Protein AF-A0A5D0ULT0-F1 (afdb_monomer_lite)

Structure (mmCIF, N/CA/C/O backbone):
data_AF-A0A5D0ULT0-F1
#
_entry.id   AF-A0A5D0ULT0-F1
#
loop_
_atom_site.group_PDB
_atom_site.id
_atom_site.type_symbol
_atom_site.label_atom_id
_atom_site.label_alt_id
_atom_site.label_comp_id
_atom_site.label_asym_id
_atom_site.label_entity_id
_atom_site.label_seq_id
_atom_site.pdbx_PDB_ins_code
_atom_site.Cartn_x
_atom_site.Cartn_y
_atom_site.Cartn_z
_atom_site.occupancy
_atom_site.B_iso_or_equiv
_atom_site.auth_seq_id
_atom_site.auth_comp_id
_atom_site.auth_asym_id
_atom_site.auth_atom_id
_atom_site.pdbx_PDB_model_num
ATOM 1 N N . MET A 1 1 ? 1.535 -4.497 -6.464 1.00 82.88 1 MET A N 1
ATOM 2 C CA . MET A 1 1 ? 1.652 -5.751 -7.240 1.00 82.88 1 MET A CA 1
ATOM 3 C C . MET A 1 1 ? 0.287 -6.214 -7.747 1.00 82.88 1 MET A C 1
ATOM 5 O O . MET A 1 1 ? 0.039 -6.011 -8.921 1.00 82.88 1 MET A O 1
ATOM 9 N N . ALA A 1 2 ? -0.631 -6.713 -6.908 1.00 83.69 2 ALA A N 1
ATOM 10 C CA . ALA A 1 2 ? -1.924 -7.256 -7.368 1.00 83.69 2 ALA A CA 1
ATOM 11 C C . ALA A 1 2 ? -2.798 -6.266 -8.176 1.00 83.69 2 ALA A C 1
ATOM 13 O O . ALA A 1 2 ? -3.135 -6.544 -9.318 1.00 83.69 2 ALA A O 1
ATOM 14 N N . LEU A 1 3 ? -3.093 -5.076 -7.634 1.00 80.69 3 LEU A N 1
ATOM 15 C CA . LEU A 1 3 ? -4.026 -4.117 -8.262 1.00 80.69 3 LEU A CA 1
ATOM 16 C C . LEU A 1 3 ? -3.560 -3.527 -9.604 1.00 80.69 3 LEU A C 1
ATOM 18 O O . LEU A 1 3 ? -4.378 -3.064 -10.390 1.00 80.69 3 LEU A O 1
ATOM 22 N N . ALA A 1 4 ? -2.250 -3.473 -9.843 1.00 84.38 4 ALA A N 1
ATOM 23 C CA . ALA A 1 4 ? -1.678 -2.716 -10.959 1.00 84.38 4 ALA A CA 1
ATOM 24 C C . ALA A 1 4 ? -0.851 -3.562 -11.931 1.00 84.38 4 ALA A C 1
ATOM 26 O O . ALA A 1 4 ? -0.645 -3.129 -13.064 1.00 84.38 4 ALA A O 1
ATOM 27 N N . TYR A 1 5 ? -0.389 -4.732 -11.484 1.00 84.81 5 TYR A N 1
ATOM 28 C CA . TYR A 1 5 ? 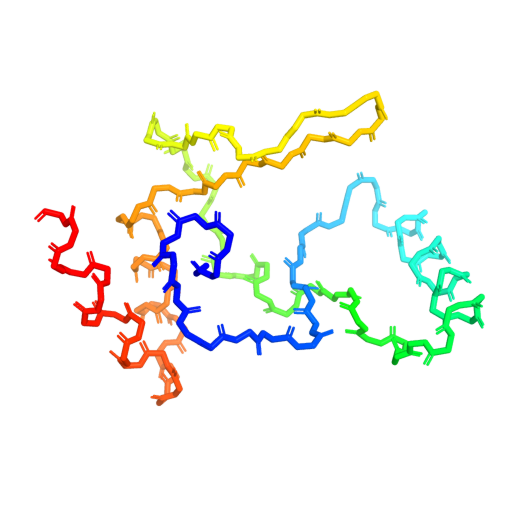0.580 -5.583 -12.181 1.00 84.81 5 TYR A CA 1
ATOM 29 C C . TYR A 1 5 ? 0.172 -7.063 -12.162 1.00 84.81 5 TYR A C 1
ATOM 31 O O . TYR A 1 5 ? 1.032 -7.922 -12.318 1.00 84.81 5 TYR A O 1
ATOM 39 N N . ASP A 1 6 ? -1.115 -7.345 -11.907 1.00 77.00 6 ASP A N 1
ATOM 40 C CA . ASP A 1 6 ? -1.747 -8.676 -11.944 1.00 77.00 6 ASP A CA 1
ATOM 41 C C . ASP A 1 6 ? -0.931 -9.785 -11.253 1.00 77.00 6 ASP A C 1
ATOM 43 O O . ASP A 1 6 ? -0.797 -10.924 -11.704 1.00 77.00 6 ASP A O 1
ATOM 47 N N . ALA A 1 7 ? -0.304 -9.428 -10.133 1.00 77.69 7 ALA A N 1
ATOM 48 C CA . ALA A 1 7 ? 0.481 -10.389 -9.389 1.00 77.69 7 ALA A CA 1
ATOM 49 C C . ALA A 1 7 ? -0.450 -11.397 -8.709 1.00 77.69 7 ALA A C 1
ATOM 51 O O . ALA A 1 7 ? -1.304 -11.018 -7.908 1.00 77.69 7 ALA A O 1
ATOM 52 N N . LYS A 1 8 ? -0.203 -12.691 -8.945 1.00 76.69 8 LYS A N 1
ATOM 53 C CA . LYS A 1 8 ? -0.944 -13.807 -8.325 1.00 76.69 8 LYS A CA 1
ATOM 54 C C . LYS A 1 8 ? -0.926 -13.774 -6.792 1.00 76.69 8 LYS A C 1
ATOM 56 O O . LYS A 1 8 ? -1.793 -14.355 -6.146 1.00 76.69 8 LYS A O 1
ATOM 61 N N . ARG A 1 9 ? 0.088 -13.134 -6.202 1.00 80.12 9 ARG A N 1
ATOM 62 C CA . ARG A 1 9 ? 0.240 -12.998 -4.753 1.00 80.12 9 ARG A CA 1
ATOM 63 C C . ARG A 1 9 ? -0.523 -11.775 -4.245 1.00 80.12 9 ARG A C 1
ATOM 65 O O . ARG A 1 9 ? -0.148 -10.640 -4.539 1.00 80.12 9 ARG A O 1
ATOM 72 N N . VAL A 1 10 ? -1.519 -12.027 -3.402 1.00 79.94 10 VAL A N 1
ATOM 73 C CA . VAL A 1 10 ? -2.266 -11.010 -2.649 1.00 79.94 10 VAL A CA 1
ATOM 74 C C . VAL A 1 10 ? -1.794 -11.024 -1.191 1.00 79.94 10 VAL A C 1
ATOM 76 O O . VAL A 1 10 ? -1.614 -12.094 -0.608 1.00 79.94 10 VAL A O 1
ATOM 79 N N . THR A 1 11 ? -1.542 -9.848 -0.616 1.00 81.38 11 THR A N 1
ATOM 80 C CA . THR A 1 11 ? -1.234 -9.681 0.814 1.00 81.38 11 THR A CA 1
ATOM 81 C C . THR A 1 11 ? -2.520 -9.437 1.598 1.00 81.38 11 THR A C 1
ATOM 83 O O . THR A 1 11 ? -3.506 -8.957 1.044 1.00 81.38 11 THR A O 1
ATOM 86 N N . ARG A 1 12 ? -2.535 -9.815 2.881 1.00 84.38 12 ARG A N 1
ATOM 87 C CA . ARG A 1 12 ? -3.689 -9.572 3.770 1.00 84.38 12 ARG A CA 1
ATOM 88 C C . ARG A 1 12 ? -3.669 -8.172 4.381 1.00 84.38 12 ARG A C 1
ATOM 90 O O . ARG A 1 12 ? -4.676 -7.735 4.921 1.00 84.38 12 ARG A O 1
ATOM 97 N N . ASP A 1 13 ? -2.520 -7.521 4.306 1.00 89.44 13 ASP A N 1
ATOM 98 C CA . ASP A 1 13 ? -2.225 -6.203 4.825 1.00 89.44 13 ASP A CA 1
ATOM 99 C C . ASP A 1 13 ? -1.836 -5.233 3.702 1.00 89.44 13 ASP A C 1
ATOM 101 O O . ASP A 1 13 ? -1.409 -5.629 2.606 1.00 89.44 13 ASP A O 1
ATOM 105 N N . VAL A 1 14 ? -2.014 -3.952 4.001 1.00 89.94 14 VAL A N 1
ATOM 106 C CA . VAL A 1 14 ? -1.663 -2.802 3.180 1.00 89.94 14 VAL A CA 1
ATO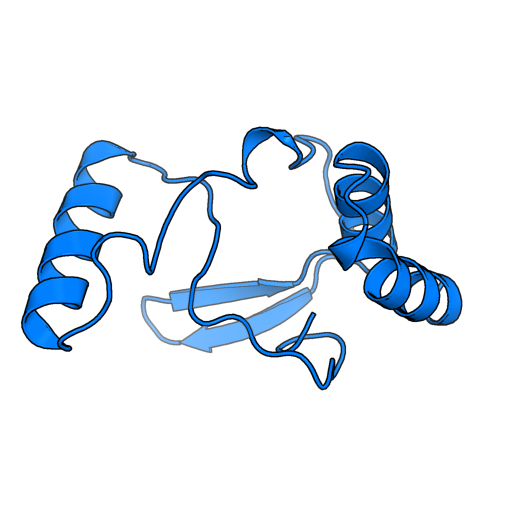M 107 C C . VAL A 1 14 ? -0.669 -1.953 3.965 1.00 89.94 14 VAL A C 1
ATOM 109 O O . VAL A 1 14 ? -0.950 -1.511 5.076 1.00 89.94 14 VAL A O 1
ATOM 112 N N . ASP A 1 15 ? 0.485 -1.690 3.364 1.00 89.31 15 ASP A N 1
ATOM 113 C CA . ASP A 1 15 ? 1.413 -0.677 3.849 1.00 89.31 15 ASP A CA 1
ATOM 114 C C . ASP A 1 15 ? 1.079 0.689 3.229 1.00 89.31 15 ASP A C 1
ATOM 116 O O . ASP A 1 15 ? 0.894 0.791 2.012 1.00 89.31 15 ASP A O 1
ATOM 120 N N . ALA A 1 16 ? 1.065 1.752 4.028 1.00 87.94 16 ALA A N 1
ATOM 121 C CA . ALA A 1 16 ? 0.914 3.123 3.554 1.00 87.94 16 ALA A CA 1
ATOM 122 C C . ALA A 1 16 ? 1.725 4.109 4.408 1.00 87.94 16 ALA A C 1
ATOM 124 O O . ALA A 1 16 ? 2.326 3.738 5.406 1.00 87.94 16 ALA A O 1
ATOM 125 N N . MET A 1 17 ? 1.772 5.370 3.985 1.00 88.06 17 MET A N 1
ATOM 126 C CA . MET A 1 17 ? 2.221 6.483 4.821 1.00 88.06 17 MET A CA 1
ATOM 127 C C . MET A 1 17 ? 0.981 7.246 5.285 1.00 88.06 17 MET A C 1
ATOM 129 O O . MET A 1 17 ? 0.130 7.592 4.462 1.00 88.06 17 MET A O 1
ATOM 133 N N . PHE A 1 18 ? 0.868 7.506 6.581 1.00 90.56 18 PHE A N 1
ATOM 134 C CA . PHE A 1 18 ? -0.319 8.103 7.177 1.00 90.56 18 PHE A CA 1
ATOM 135 C C . PHE A 1 18 ? -0.162 9.609 7.357 1.00 90.56 18 PHE A C 1
ATOM 137 O O . PHE A 1 18 ? 0.716 10.092 8.073 1.00 90.56 18 PHE A O 1
ATOM 144 N N . VAL A 1 19 ? -1.063 10.372 6.739 1.00 88.81 19 VAL A N 1
ATOM 145 C CA . VAL A 1 19 ? -1.086 11.832 6.851 1.00 88.81 19 VAL A CA 1
ATOM 146 C C . VAL A 1 19 ? -2.541 12.304 6.973 1.00 88.81 19 VAL A C 1
ATOM 148 O O . VAL A 1 19 ? -3.275 12.205 5.991 1.00 88.81 19 VAL A O 1
ATOM 151 N N . PRO A 1 20 ? -2.974 12.840 8.132 1.00 92.69 20 PRO A N 1
ATOM 152 C CA . PRO A 1 20 ? -2.261 12.906 9.413 1.00 92.69 20 PRO A CA 1
ATOM 153 C C . PRO A 1 20 ? -2.191 11.537 10.115 1.00 92.69 20 PRO A C 1
ATOM 155 O O . PRO A 1 20 ? -3.174 10.804 10.149 1.00 92.69 20 PRO A O 1
ATOM 158 N N . HIS A 1 21 ? -1.044 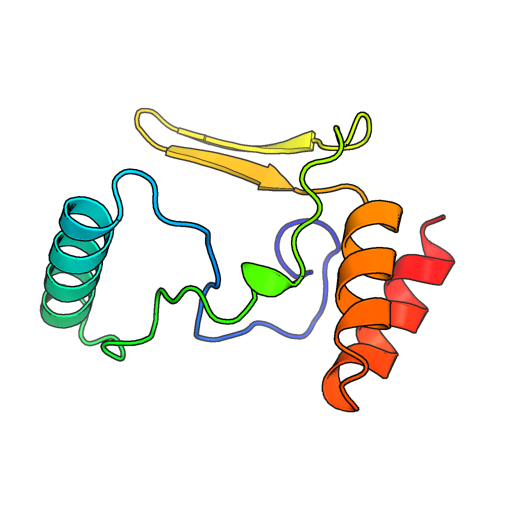11.220 10.726 1.00 90.88 21 HIS A N 1
ATOM 159 C CA . HIS A 1 21 ? -0.770 9.887 11.278 1.00 90.88 21 HIS A CA 1
ATOM 160 C C . HIS A 1 21 ? -1.810 9.397 12.303 1.00 90.88 21 HIS A C 1
ATOM 162 O O . HIS A 1 21 ? -2.382 8.327 12.124 1.00 90.88 21 HIS A O 1
ATOM 168 N N . GLY A 1 22 ? -2.081 10.184 13.353 1.00 92.44 22 GLY A N 1
ATOM 169 C CA . GLY A 1 22 ? -2.934 9.745 14.468 1.00 92.44 22 GLY A CA 1
ATOM 170 C C . GLY A 1 22 ? -4.369 9.423 14.049 1.00 92.44 22 GLY A C 1
ATOM 171 O O . GLY A 1 22 ? -4.862 8.343 14.343 1.00 92.44 22 GLY A O 1
ATOM 172 N N . VAL A 1 23 ? -4.998 10.320 13.282 1.00 94.88 23 VAL A N 1
ATOM 173 C CA . VAL A 1 23 ? -6.382 10.130 12.814 1.00 94.88 23 VAL A CA 1
ATOM 174 C C . VAL A 1 23 ? -6.486 8.887 11.935 1.00 94.88 23 VAL A C 1
ATOM 176 O O . VAL A 1 23 ? -7.363 8.063 12.147 1.00 94.88 23 VAL A O 1
ATOM 179 N N . VAL A 1 24 ? -5.568 8.707 10.979 1.00 94.12 24 VAL A N 1
ATOM 180 C CA . VAL A 1 24 ? -5.599 7.533 10.093 1.00 94.12 24 VAL A CA 1
ATOM 181 C C . VAL A 1 24 ? -5.420 6.237 10.883 1.00 94.12 24 VAL A C 1
ATOM 183 O O . VAL A 1 24 ? -6.101 5.257 10.596 1.00 94.12 24 VAL A O 1
ATOM 186 N N . LEU A 1 25 ? -4.535 6.223 11.883 1.00 93.50 25 LEU A N 1
ATOM 187 C CA . LEU A 1 25 ? -4.310 5.044 12.715 1.00 93.50 25 LEU A CA 1
ATOM 188 C C . LEU A 1 25 ? -5.545 4.686 13.557 1.00 93.50 25 LEU A C 1
ATOM 190 O O . LEU A 1 25 ? -5.879 3.506 13.671 1.00 93.50 25 LEU A O 1
ATOM 194 N N . ASP A 1 26 ? -6.216 5.681 14.136 1.00 95.62 26 ASP A N 1
ATOM 195 C CA . ASP A 1 26 ? -7.415 5.462 14.949 1.00 95.62 26 ASP A CA 1
ATOM 196 C C . ASP A 1 26 ? -8.579 4.938 14.095 1.00 95.62 26 ASP A C 1
ATOM 198 O O . ASP A 1 26 ? -9.199 3.933 14.448 1.00 95.62 26 ASP A O 1
ATOM 202 N N . GLU A 1 27 ? -8.803 5.523 12.915 1.00 95.56 27 GLU A N 1
ATOM 203 C CA . GLU A 1 27 ? -9.823 5.046 11.972 1.00 95.56 27 GLU A CA 1
ATOM 204 C C . GLU A 1 27 ? -9.499 3.644 11.433 1.00 95.56 27 GLU A C 1
ATOM 206 O O . GLU A 1 27 ? -10.381 2.795 11.306 1.00 95.56 27 GLU A O 1
ATOM 211 N N . ALA A 1 28 ? -8.223 3.342 11.168 1.00 95.19 28 ALA A N 1
ATOM 212 C CA . ALA A 1 28 ? -7.810 2.010 10.730 1.00 95.19 28 ALA A CA 1
ATOM 213 C C . ALA A 1 28 ? -8.121 0.929 11.776 1.00 95.19 28 ALA A C 1
ATOM 215 O O . ALA A 1 28 ? -8.490 -0.190 11.410 1.00 95.19 28 ALA A O 1
ATOM 216 N N . ARG A 1 29 ? -8.000 1.253 13.070 1.00 95.38 29 ARG A N 1
ATOM 217 C CA . ARG A 1 29 ? -8.381 0.351 14.167 1.00 95.38 29 ARG A CA 1
ATOM 218 C C . ARG A 1 29 ? -9.890 0.171 14.254 1.00 95.38 29 ARG A C 1
ATOM 220 O O . ARG A 1 29 ? -10.333 -0.965 14.360 1.00 95.38 29 ARG A O 1
ATOM 227 N N . ALA A 1 30 ? -10.664 1.249 14.129 1.00 97.25 30 ALA A N 1
ATOM 228 C CA . ALA A 1 30 ? -12.124 1.164 14.112 1.00 97.25 30 ALA A CA 1
ATOM 229 C C . ALA A 1 30 ? -12.627 0.253 12.976 1.00 97.25 30 ALA A C 1
ATOM 231 O O . ALA A 1 30 ? -13.442 -0.639 13.206 1.00 97.25 30 ALA A O 1
ATOM 232 N N . VAL A 1 31 ? -12.057 0.399 11.774 1.00 96.19 31 VAL A N 1
ATOM 233 C CA . VAL A 1 31 ? -12.336 -0.489 10.632 1.00 96.19 31 VAL A CA 1
ATOM 234 C C . VAL A 1 31 ? -11.908 -1.931 10.919 1.00 96.19 31 VAL A C 1
ATOM 236 O O . VAL A 1 31 ? -12.597 -2.870 10.516 1.00 96.19 31 VAL A O 1
ATOM 239 N N . ALA A 1 32 ? -10.778 -2.130 11.606 1.00 96.75 32 ALA A N 1
ATOM 240 C CA . ALA A 1 32 ? -10.322 -3.467 11.969 1.00 96.75 32 ALA A CA 1
ATOM 241 C C . ALA A 1 32 ? -11.323 -4.172 12.891 1.00 96.75 32 ALA A C 1
ATOM 243 O O . ALA A 1 32 ? -11.655 -5.332 12.647 1.00 96.75 32 ALA A O 1
ATOM 244 N N . ASP A 1 33 ? -11.825 -3.459 13.897 1.00 97.69 33 ASP A N 1
ATOM 245 C CA . ASP A 1 33 ? -12.801 -3.973 14.854 1.00 97.69 33 ASP A CA 1
ATOM 246 C C . ASP A 1 33 ? -14.149 -4.269 14.179 1.00 97.69 33 ASP A C 1
ATOM 248 O O . ASP A 1 33 ? -14.717 -5.341 14.388 1.00 97.69 33 ASP A O 1
ATOM 252 N N . GLU A 1 34 ? -14.637 -3.365 13.323 1.00 98.00 34 GLU A N 1
ATOM 253 C CA . GLU A 1 34 ? -15.908 -3.530 12.603 1.00 98.00 34 GLU A CA 1
ATOM 254 C C . GLU A 1 34 ? -15.891 -4.741 11.658 1.00 98.00 34 GLU A C 1
ATOM 256 O O . GLU A 1 34 ? -16.867 -5.488 11.568 1.00 98.00 34 GLU A O 1
ATOM 261 N N . LEU A 1 35 ? -14.773 -4.953 10.960 1.00 96.75 35 LEU A N 1
ATOM 262 C CA . LEU A 1 35 ? -14.652 -5.973 9.916 1.00 96.75 35 LEU A CA 1
ATOM 263 C C . LEU A 1 35 ? -13.964 -7.264 10.388 1.00 96.75 35 LEU A C 1
ATOM 265 O O . LEU A 1 35 ? -13.782 -8.187 9.590 1.00 96.75 35 LEU A O 1
ATOM 269 N N . GLY A 1 36 ? -13.563 -7.346 11.661 1.00 95.94 36 GLY A N 1
ATOM 270 C CA . GLY A 1 36 ? -12.834 -8.492 12.211 1.00 95.94 36 GLY A CA 1
ATOM 271 C C . GLY A 1 36 ? -11.461 -8.710 11.564 1.00 95.94 36 GLY A C 1
ATOM 272 O O . GLY A 1 36 ? -11.018 -9.852 11.404 1.00 95.94 36 GLY A O 1
ATOM 273 N N . LEU A 1 37 ? -10.796 -7.632 11.143 1.00 95.50 37 LEU A N 1
ATOM 274 C CA . LEU A 1 37 ? -9.463 -7.683 10.545 1.00 95.50 37 LEU A CA 1
ATOM 275 C C . LEU A 1 37 ? -8.377 -7.702 11.625 1.00 95.50 37 LEU A C 1
ATOM 277 O O . LEU A 1 37 ? -8.595 -7.404 12.796 1.00 95.50 37 LEU A O 1
ATOM 281 N N . SER A 1 38 ? -7.151 -8.031 11.218 1.00 94.31 38 SER A N 1
ATOM 282 C CA . SER A 1 38 ? -5.993 -7.820 12.089 1.00 94.31 38 SER A CA 1
ATOM 283 C C . SER A 1 38 ? -5.841 -6.327 12.409 1.00 94.31 38 SER A C 1
ATOM 285 O O . SER A 1 38 ? -5.936 -5.536 11.477 1.00 94.31 38 SER A O 1
ATOM 287 N N . PRO A 1 39 ? -5.467 -5.921 13.638 1.00 91.25 39 PRO A N 1
ATOM 288 C CA . PRO A 1 39 ? -5.155 -4.519 13.952 1.00 91.25 39 PRO A CA 1
ATOM 289 C C . PRO A 1 39 ? -4.037 -3.907 13.092 1.00 91.25 39 PRO A C 1
ATOM 291 O O . PRO A 1 39 ? -3.858 -2.695 13.077 1.00 91.25 39 PRO A O 1
ATOM 294 N N . TRP A 1 40 ? -3.274 -4.749 12.388 1.00 91.62 40 TRP A N 1
ATOM 295 C CA . TRP A 1 40 ? -2.156 -4.373 11.522 1.00 91.62 40 TRP A CA 1
ATOM 296 C C . TRP A 1 40 ? -2.485 -4.498 10.028 1.00 91.62 40 TRP A C 1
ATOM 298 O O . TRP A 1 40 ? -1.572 -4.476 9.201 1.00 91.62 40 TRP A O 1
ATOM 308 N N . TRP A 1 41 ? -3.769 -4.662 9.672 1.00 94.81 41 TRP A N 1
ATOM 309 C CA . TRP A 1 41 ? -4.217 -4.759 8.276 1.00 94.81 41 TRP A CA 1
ATOM 310 C C . TRP A 1 41 ? -3.828 -3.523 7.459 1.00 94.81 41 TRP A C 1
ATOM 312 O O . TRP A 1 41 ? -3.591 -3.643 6.262 1.00 94.81 41 TRP A O 1
ATOM 322 N N . LEU A 1 42 ? -3.728 -2.363 8.110 1.00 94.44 42 LEU A N 1
ATOM 323 C CA . LEU A 1 42 ? -3.143 -1.147 7.570 1.00 94.44 42 LEU A CA 1
ATOM 324 C C 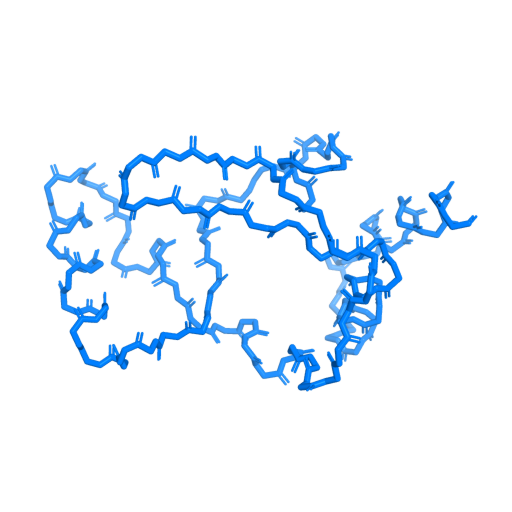. LEU A 1 42 ? -1.962 -0.749 8.462 1.00 94.44 42 LEU A C 1
ATOM 326 O O . LEU A 1 42 ? -2.129 -0.559 9.667 1.00 94.44 42 LEU A O 1
ATOM 330 N N . ASN A 1 43 ? -0.762 -0.654 7.897 1.00 92.25 43 ASN A N 1
ATOM 331 C CA . ASN A 1 43 ? 0.454 -0.344 8.651 1.00 92.25 43 ASN A CA 1
ATOM 332 C C . ASN A 1 43 ? 1.430 0.528 7.835 1.00 92.25 43 ASN A C 1
ATOM 334 O O . ASN A 1 43 ? 1.144 0.863 6.692 1.00 92.25 43 ASN A O 1
ATOM 338 N N . GLU A 1 44 ? 2.565 0.928 8.420 1.00 91.19 44 GLU A N 1
ATOM 339 C CA . GLU A 1 44 ? 3.544 1.820 7.768 1.00 91.19 44 GLU A CA 1
ATOM 340 C C . GLU A 1 44 ? 4.932 1.190 7.576 1.00 91.19 44 GLU A C 1
ATOM 342 O O . GLU A 1 44 ? 5.918 1.906 7.388 1.00 91.19 44 GLU A O 1
ATOM 347 N N . GLN A 1 45 ? 5.061 -0.140 7.625 1.00 88.50 45 GLN A N 1
ATOM 348 C CA . GLN A 1 45 ? 6.383 -0.783 7.621 1.00 88.50 45 GLN A CA 1
ATOM 349 C C . GLN A 1 45 ? 7.139 -0.559 6.309 1.00 88.50 45 GLN A C 1
ATOM 351 O O . GLN A 1 45 ? 8.365 -0.434 6.318 1.00 88.50 45 GLN A O 1
ATOM 356 N N . ALA A 1 46 ? 6.432 -0.470 5.179 1.00 86.06 46 ALA A N 1
ATOM 357 C CA . ALA A 1 46 ? 7.058 -0.163 3.897 1.00 86.06 46 ALA A CA 1
ATOM 358 C C . ALA A 1 46 ? 7.358 1.332 3.668 1.00 86.06 46 ALA A C 1
ATOM 360 O O . ALA A 1 46 ? 8.085 1.647 2.725 1.00 86.06 46 ALA A O 1
ATOM 361 N N . SER A 1 47 ? 6.845 2.248 4.504 1.00 85.06 47 SER A N 1
ATOM 362 C CA . SER A 1 47 ? 6.965 3.704 4.290 1.00 85.06 47 SER A CA 1
ATOM 363 C C . SER A 1 47 ? 8.420 4.180 4.198 1.00 85.06 47 SER A C 1
ATOM 365 O O . SER A 1 47 ? 8.740 5.044 3.386 1.00 85.06 47 SER A O 1
ATOM 367 N N . VAL A 1 48 ? 9.327 3.548 4.951 1.00 87.06 48 VAL A N 1
ATOM 368 C CA . VAL A 1 48 ? 10.762 3.882 4.993 1.00 87.06 48 VAL A CA 1
ATOM 369 C C . VAL A 1 48 ? 11.493 3.644 3.670 1.00 87.06 48 VAL A C 1
ATOM 371 O O . VAL A 1 48 ? 12.578 4.183 3.463 1.00 87.06 48 VAL A O 1
ATOM 374 N N . TYR A 1 49 ? 10.919 2.839 2.773 1.00 87.38 49 TYR A N 1
ATOM 375 C CA . TYR A 1 49 ? 11.497 2.536 1.463 1.00 87.38 49 TYR A CA 1
ATOM 376 C C . TYR A 1 49 ? 10.899 3.394 0.341 1.00 87.38 49 TYR A C 1
ATOM 378 O O . TYR A 1 49 ? 11.387 3.344 -0.790 1.00 87.38 49 TYR A O 1
ATOM 386 N N . VAL A 1 50 ? 9.845 4.165 0.630 1.00 84.19 50 VAL A N 1
ATOM 387 C CA . VAL A 1 50 ? 9.178 5.022 -0.352 1.00 84.19 50 VAL A CA 1
ATOM 388 C C . VAL A 1 50 ? 10.070 6.221 -0.656 1.00 84.19 50 VAL A C 1
ATOM 390 O O . VAL A 1 50 ? 10.523 6.934 0.241 1.00 84.19 50 VAL A O 1
ATOM 393 N N . SER A 1 51 ? 10.334 6.463 -1.940 1.00 84.50 51 SER A N 1
ATOM 394 C CA . SER A 1 51 ? 11.116 7.628 -2.344 1.00 84.50 51 SER A CA 1
ATOM 395 C C . SER A 1 51 ? 10.261 8.893 -2.298 1.00 84.50 51 SER A C 1
ATOM 397 O O . SER A 1 51 ? 9.151 8.910 -2.817 1.00 84.50 51 SER A O 1
ATOM 399 N N . GLY A 1 52 ? 10.814 9.986 -1.767 1.00 82.62 52 GLY A N 1
ATOM 400 C CA . GLY A 1 52 ? 10.210 11.321 -1.878 1.00 82.62 52 GLY A CA 1
ATOM 401 C C . GLY A 1 52 ? 10.357 11.966 -3.264 1.00 82.62 52 GLY A C 1
ATOM 402 O O . GLY A 1 52 ? 9.942 13.107 -3.451 1.00 82.62 52 GLY A O 1
ATOM 403 N N . LYS A 1 53 ? 10.991 11.281 -4.226 1.00 86.44 53 LYS A N 1
ATOM 404 C CA . LYS A 1 53 ? 11.105 11.757 -5.610 1.00 86.44 53 LYS A CA 1
ATOM 405 C C . LYS A 1 53 ? 9.773 11.601 -6.336 1.00 86.44 53 LYS A C 1
ATOM 407 O O . LYS A 1 53 ? 9.028 10.660 -6.076 1.00 86.44 53 LYS A O 1
ATOM 412 N N . ASP A 1 54 ? 9.512 12.506 -7.277 1.00 86.94 54 ASP A N 1
ATOM 413 C CA . ASP A 1 54 ? 8.324 12.400 -8.116 1.00 86.94 54 ASP A CA 1
ATOM 414 C C . ASP A 1 54 ? 8.370 11.124 -8.969 1.00 86.94 54 ASP A C 1
ATOM 416 O O . ASP A 1 54 ? 9.432 10.706 -9.439 1.00 86.94 54 ASP A O 1
ATOM 420 N N . ASP A 1 55 ? 7.205 10.512 -9.150 1.00 90.50 55 ASP A N 1
ATOM 421 C CA . ASP A 1 55 ? 7.013 9.325 -9.977 1.00 90.50 55 ASP A CA 1
ATOM 422 C C . ASP A 1 55 ? 6.122 9.701 -11.168 1.00 90.50 55 ASP A C 1
ATOM 424 O O . ASP A 1 55 ? 4.892 9.631 -11.060 1.00 90.50 55 ASP A O 1
ATOM 428 N N . 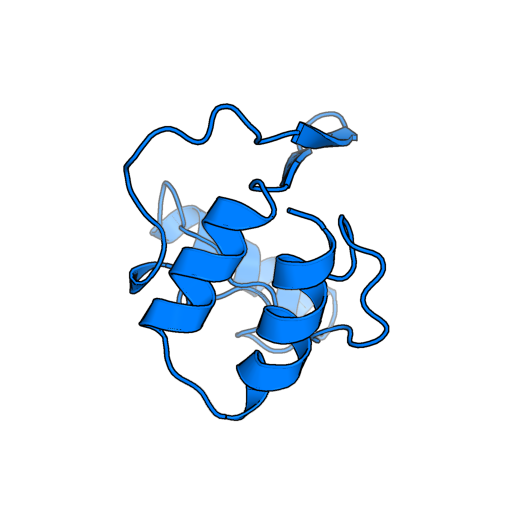PRO A 1 56 ? 6.706 10.135 -12.299 1.00 89.38 56 PRO A N 1
ATOM 429 C CA . PRO A 1 56 ? 5.933 10.570 -13.459 1.00 89.38 56 PRO A CA 1
ATOM 430 C C . PRO A 1 56 ? 5.153 9.419 -14.108 1.00 89.38 56 PRO A C 1
ATOM 432 O O . PRO A 1 56 ? 4.160 9.666 -14.787 1.00 89.38 56 PRO A O 1
ATOM 435 N N . GLY A 1 57 ? 5.569 8.167 -13.877 1.00 89.81 57 GLY A N 1
ATOM 436 C CA . GLY A 1 57 ? 4.888 6.972 -14.372 1.00 89.81 57 GLY A CA 1
ATOM 437 C C . GLY A 1 57 ? 3.737 6.497 -13.479 1.00 89.81 57 GLY A C 1
ATOM 438 O O . GLY A 1 57 ? 3.086 5.502 -13.808 1.00 89.81 57 GLY A O 1
ATOM 439 N N . ARG A 1 58 ? 3.453 7.180 -12.357 1.00 92.44 58 ARG A N 1
ATOM 440 C CA . ARG A 1 58 ? 2.323 6.814 -11.496 1.00 92.44 58 ARG A CA 1
ATOM 441 C C . ARG A 1 58 ? 1.004 6.955 -12.247 1.00 92.44 58 ARG A C 1
ATOM 443 O O . ARG A 1 58 ? 0.732 7.967 -12.894 1.00 92.44 58 ARG A O 1
ATOM 450 N N . ARG A 1 59 ? 0.119 5.975 -12.089 1.00 92.75 59 ARG A N 1
ATOM 451 C CA . ARG A 1 59 ? -1.196 5.967 -12.744 1.00 92.75 59 ARG A CA 1
ATOM 452 C C . ARG A 1 59 ? -2.313 5.684 -11.762 1.00 92.75 59 ARG A C 1
ATOM 454 O O . ARG A 1 59 ? -2.140 4.958 -10.790 1.00 92.75 59 ARG A O 1
ATOM 461 N N . ARG A 1 60 ? -3.491 6.235 -12.029 1.00 92.69 60 ARG A N 1
ATOM 462 C CA . ARG A 1 60 ? -4.686 5.959 -11.228 1.00 92.69 60 ARG A CA 1
ATOM 463 C C . ARG A 1 60 ? -5.194 4.552 -11.531 1.00 92.69 60 ARG A C 1
ATOM 465 O O . ARG A 1 60 ? -5.309 4.186 -12.698 1.00 92.69 60 ARG A O 1
ATOM 472 N N . VAL A 1 61 ? -5.479 3.782 -10.485 1.00 92.19 61 VAL A N 1
ATOM 473 C CA . VAL A 1 61 ? -6.012 2.409 -10.590 1.00 92.19 61 VAL A CA 1
ATOM 474 C C . VAL A 1 61 ? -7.387 2.258 -9.950 1.00 92.19 61 VAL A C 1
ATOM 476 O O . VAL A 1 61 ? -8.100 1.315 -10.267 1.00 92.19 61 VAL A O 1
ATOM 479 N N . PHE A 1 62 ? -7.779 3.202 -9.095 1.00 91.88 62 PHE A N 1
ATOM 480 C CA . PHE A 1 62 ? -9.114 3.271 -8.513 1.00 91.88 62 PHE A CA 1
ATOM 481 C C . PHE A 1 62 ? -9.487 4.730 -8.238 1.00 91.88 62 PHE A C 1
ATOM 483 O O . PHE A 1 62 ? -8.631 5.527 -7.839 1.00 91.88 62 PHE A O 1
ATOM 490 N N . ASP A 1 63 ? -10.751 5.078 -8.464 1.00 93.56 63 ASP A N 1
ATOM 491 C CA . ASP A 1 63 ? -11.284 6.425 -8.257 1.00 93.56 63 ASP A CA 1
ATOM 492 C C . ASP A 1 63 ? -12.736 6.318 -7.781 1.00 93.56 63 ASP A C 1
ATOM 494 O O . ASP A 1 63 ? -13.595 5.792 -8.488 1.00 93.56 63 ASP A O 1
ATOM 498 N N . HIS A 1 64 ? -12.992 6.793 -6.569 1.00 92.12 64 HIS A N 1
ATOM 499 C CA . HIS A 1 64 ? -14.299 6.819 -5.926 1.00 92.12 64 HIS A CA 1
ATOM 500 C C . HIS A 1 64 ? -14.414 8.103 -5.089 1.00 92.12 64 HIS A C 1
ATOM 502 O O . HIS A 1 64 ? -13.395 8.608 -4.604 1.00 92.12 64 HIS A O 1
ATOM 508 N N . PRO A 1 65 ? -15.622 8.655 -4.865 1.00 93.81 65 PRO A N 1
ATOM 509 C CA . PRO A 1 65 ? -15.808 9.721 -3.884 1.00 93.81 65 PRO A CA 1
ATOM 510 C C . PRO A 1 65 ? -15.167 9.362 -2.534 1.00 93.81 65 PRO A C 1
ATOM 512 O O . PRO A 1 65 ? -15.489 8.334 -1.941 1.00 93.81 65 PRO A O 1
ATOM 515 N N . GLY A 1 66 ? -14.221 10.184 -2.077 1.00 87.44 66 GLY A N 1
ATOM 516 C CA . GLY A 1 66 ? -13.497 9.970 -0.818 1.00 87.44 66 GLY A CA 1
ATOM 517 C C . GLY A 1 66 ? -12.325 8.981 -0.869 1.00 87.44 66 GLY A C 1
ATOM 518 O O . GLY A 1 66 ? -11.595 8.897 0.112 1.00 87.44 66 GLY A O 1
ATOM 519 N N . LEU A 1 67 ? -12.083 8.277 -1.985 1.00 89.12 67 LEU A N 1
ATOM 520 C CA . LEU A 1 67 ? -10.950 7.355 -2.111 1.00 89.12 67 LEU A CA 1
ATOM 521 C C . LEU A 1 67 ? -10.375 7.328 -3.529 1.00 89.12 67 LEU A C 1
ATOM 523 O O . LEU A 1 67 ? -11.027 6.926 -4.491 1.00 89.12 67 LEU A O 1
ATOM 527 N N . ARG A 1 68 ? -9.091 7.662 -3.640 1.00 92.00 68 ARG A N 1
ATOM 528 C CA . ARG A 1 68 ? -8.314 7.515 -4.871 1.00 92.00 68 ARG A CA 1
ATOM 529 C C . ARG A 1 68 ? -7.103 6.641 -4.609 1.00 92.00 68 ARG A C 1
ATOM 531 O O . ARG A 1 68 ? -6.353 6.901 -3.674 1.00 92.00 68 ARG A O 1
ATOM 538 N N . VAL A 1 69 ? -6.874 5.660 -5.479 1.00 90.62 69 VAL A N 1
ATOM 539 C CA . VAL A 1 69 ? -5.684 4.803 -5.419 1.00 90.6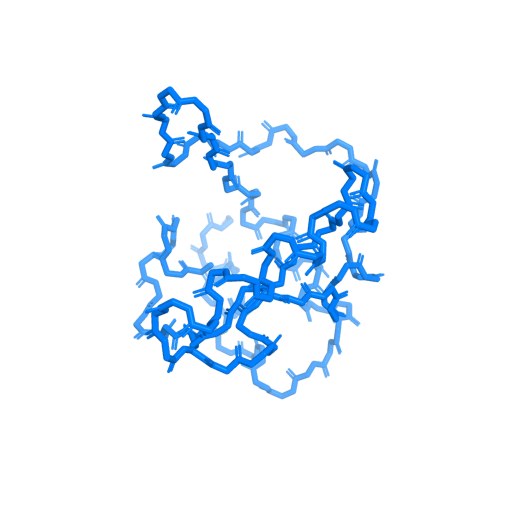2 69 VAL A CA 1
ATOM 540 C C . VAL A 1 69 ? -4.836 5.030 -6.659 1.00 90.62 69 VAL A C 1
ATOM 542 O O . VAL A 1 69 ? -5.301 4.914 -7.799 1.00 90.62 69 VAL A O 1
ATOM 545 N N . MET A 1 70 ? -3.568 5.343 -6.417 1.00 90.75 70 MET A N 1
ATOM 546 C CA . MET A 1 70 ? -2.541 5.496 -7.437 1.00 90.75 70 MET A CA 1
ATOM 547 C C . MET A 1 70 ? -1.582 4.312 -7.343 1.00 90.75 70 MET A C 1
ATOM 549 O O . MET A 1 70 ? -1.144 3.949 -6.255 1.00 90.75 70 MET A O 1
ATOM 553 N N . ALA A 1 71 ? -1.243 3.717 -8.479 1.00 90.75 71 ALA A N 1
ATOM 554 C CA . ALA A 1 71 ? -0.151 2.770 -8.581 1.00 90.75 71 ALA A CA 1
ATOM 555 C C . ALA A 1 71 ? 1.118 3.514 -8.987 1.00 90.75 71 ALA A C 1
ATOM 557 O O . ALA A 1 71 ? 1.123 4.190 -10.017 1.00 90.75 71 ALA A O 1
ATOM 558 N N . ALA A 1 72 ? 2.172 3.370 -8.184 1.00 91.69 72 ALA A N 1
ATOM 559 C CA . ALA A 1 72 ? 3.515 3.783 -8.567 1.00 91.69 72 ALA A CA 1
ATOM 560 C C . ALA A 1 72 ? 3.988 2.978 -9.782 1.00 91.69 72 ALA A C 1
ATOM 562 O O . ALA A 1 72 ? 3.558 1.831 -9.943 1.00 91.69 72 ALA A O 1
ATOM 563 N N . SER A 1 73 ? 4.850 3.563 -10.607 1.00 93.44 73 SER A N 1
ATOM 564 C CA . SER A 1 73 ? 5.427 2.942 -11.802 1.00 93.44 73 SER A CA 1
ATOM 565 C C . SER A 1 73 ? 6.184 1.640 -11.492 1.00 93.44 73 SER A C 1
ATOM 567 O O . SER A 1 73 ? 6.627 1.438 -10.350 1.00 93.44 73 SER A O 1
ATOM 569 N N . PRO A 1 74 ? 6.342 0.731 -12.477 1.00 93.38 74 PRO A N 1
ATOM 570 C CA . PRO A 1 74 ? 7.132 -0.485 -12.294 1.00 93.38 74 PRO A CA 1
ATOM 571 C C . PRO A 1 74 ? 8.536 -0.201 -11.752 1.00 93.38 74 PRO A C 1
ATOM 573 O O . PRO A 1 74 ? 8.985 -0.877 -10.827 1.00 93.38 74 PRO A O 1
ATOM 576 N N . GLU A 1 75 ? 9.196 0.837 -12.264 1.00 93.56 75 GLU A N 1
ATOM 577 C CA . GLU A 1 75 ? 10.558 1.234 -11.910 1.00 93.56 75 GLU A CA 1
ATOM 578 C C . GLU A 1 75 ? 10.635 1.718 -10.462 1.00 93.56 75 GLU A C 1
ATOM 580 O O . GLU A 1 75 ? 11.552 1.348 -9.723 1.00 93.56 75 GLU A O 1
ATOM 585 N N . HIS A 1 76 ? 9.649 2.505 -10.021 1.00 93.25 76 HIS A N 1
ATOM 586 C CA . HIS A 1 76 ? 9.596 2.992 -8.647 1.00 93.25 76 HIS A CA 1
ATOM 587 C C . HIS A 1 76 ? 9.399 1.840 -7.655 1.00 93.25 76 HIS A C 1
ATOM 589 O O . HIS A 1 76 ? 10.095 1.753 -6.640 1.00 93.25 76 HIS A O 1
ATOM 595 N N . ILE A 1 77 ? 8.491 0.905 -7.958 1.00 92.25 77 ILE A N 1
ATOM 596 C CA . ILE A 1 77 ? 8.274 -0.270 -7.104 1.00 92.25 77 ILE A CA 1
ATOM 597 C C . ILE A 1 77 ? 9.493 -1.194 -7.131 1.00 92.25 77 ILE A C 1
ATOM 599 O O . ILE A 1 77 ? 9.857 -1.737 -6.085 1.00 92.25 77 ILE A O 1
ATOM 603 N N . PHE A 1 78 ? 10.140 -1.361 -8.288 1.00 94.31 78 PHE A N 1
ATOM 604 C CA . PHE A 1 78 ? 11.370 -2.137 -8.407 1.00 94.31 78 PHE A CA 1
ATOM 605 C C . PHE A 1 78 ? 12.451 -1.561 -7.493 1.00 94.31 78 PHE A C 1
ATOM 607 O O . PHE A 1 78 ? 13.004 -2.290 -6.673 1.00 94.31 78 PHE A O 1
ATOM 614 N N . ALA A 1 79 ? 12.701 -0.250 -7.569 1.00 94.19 79 ALA A N 1
ATOM 615 C CA . ALA A 1 79 ? 13.689 0.426 -6.735 1.00 94.19 79 ALA A CA 1
ATOM 616 C C . ALA A 1 79 ? 13.387 0.257 -5.237 1.00 94.19 79 ALA A C 1
ATOM 618 O O . ALA A 1 79 ? 14.275 -0.103 -4.466 1.00 94.19 79 ALA A O 1
ATOM 619 N N . MET A 1 80 ? 12.125 0.437 -4.834 1.00 93.50 80 MET A N 1
ATOM 620 C CA . MET A 1 80 ? 11.686 0.262 -3.446 1.00 93.50 80 MET A CA 1
ATOM 621 C C . MET A 1 80 ? 11.920 -1.171 -2.941 1.00 93.50 80 MET A C 1
ATOM 623 O O . MET A 1 80 ? 12.426 -1.382 -1.838 1.00 93.50 80 MET A O 1
ATOM 627 N N . LYS A 1 81 ? 11.583 -2.179 -3.750 1.00 92.56 81 LYS A N 1
ATOM 628 C CA . LYS A 1 81 ? 11.779 -3.592 -3.395 1.00 92.56 81 LYS A CA 1
ATOM 629 C C . LYS A 1 81 ? 13.247 -3.998 -3.380 1.00 92.56 81 LYS A C 1
ATOM 631 O O . LYS A 1 81 ? 13.658 -4.742 -2.491 1.00 92.56 81 LYS A O 1
ATOM 636 N N . ALA A 1 82 ? 14.034 -3.498 -4.329 1.00 95.00 82 ALA A N 1
ATOM 637 C CA . ALA A 1 82 ? 15.469 -3.732 -4.385 1.00 95.00 82 ALA A CA 1
ATOM 638 C C . ALA A 1 82 ? 16.164 -3.135 -3.154 1.00 95.00 82 ALA A C 1
ATOM 640 O O . ALA A 1 82 ? 17.009 -3.797 -2.558 1.00 95.00 82 ALA A O 1
ATOM 641 N N . LEU A 1 83 ? 15.744 -1.938 -2.724 1.00 94.38 83 LEU A N 1
ATOM 642 C CA . LEU A 1 83 ? 16.232 -1.294 -1.504 1.00 94.38 83 LEU A CA 1
ATOM 643 C C . LEU A 1 83 ? 15.882 -2.092 -0.241 1.00 94.38 83 LEU A C 1
ATOM 645 O O . LEU A 1 83 ? 16.722 -2.231 0.644 1.00 94.38 83 LEU A O 1
ATOM 649 N N . ALA A 1 84 ? 14.665 -2.638 -0.154 1.00 92.62 84 ALA A N 1
ATOM 650 C CA . ALA A 1 84 ? 14.261 -3.467 0.982 1.00 92.62 84 ALA A CA 1
ATOM 651 C C . ALA A 1 84 ? 15.043 -4.794 1.063 1.00 92.62 84 ALA A C 1
ATOM 653 O O . ALA A 1 84 ? 15.191 -5.346 2.152 1.00 92.62 84 ALA A O 1
ATOM 654 N N . ALA A 1 85 ? 15.531 -5.308 -0.075 1.00 93.25 85 ALA A N 1
ATOM 655 C CA . ALA A 1 85 ? 16.416 -6.473 -0.183 1.00 93.25 85 ALA A CA 1
ATOM 656 C C . ALA A 1 85 ? 15.913 -7.750 0.533 1.00 93.25 85 ALA A C 1
ATOM 658 O O . ALA A 1 85 ? 16.693 -8.538 1.071 1.00 93.25 85 ALA A O 1
ATOM 659 N N . ARG A 1 86 ? 14.594 -7.989 0.542 1.00 90.75 86 ARG A N 1
ATOM 660 C CA . ARG A 1 86 ? 13.984 -9.150 1.215 1.00 90.75 86 ARG A CA 1
ATOM 661 C C . ARG A 1 86 ? 13.853 -10.328 0.254 1.00 90.75 86 ARG A C 1
ATOM 663 O O . ARG A 1 86 ? 13.403 -10.162 -0.876 1.00 90.75 86 ARG A O 1
ATOM 670 N N . ALA A 1 87 ? 14.105 -11.550 0.729 1.00 91.69 87 ALA A N 1
ATOM 671 C CA . ALA A 1 87 ? 13.973 -12.767 -0.088 1.00 91.69 87 ALA A CA 1
ATOM 672 C C . ALA A 1 87 ? 12.586 -12.907 -0.758 1.00 91.69 87 ALA A C 1
ATOM 674 O O . ALA A 1 87 ? 12.482 -13.333 -1.906 1.00 91.69 87 ALA A O 1
ATOM 675 N N . ARG A 1 88 ? 11.514 -12.473 -0.077 1.00 87.38 88 ARG A N 1
ATOM 676 C CA . ARG A 1 88 ? 10.136 -12.485 -0.607 1.00 87.38 88 ARG A CA 1
ATOM 677 C C . ARG A 1 88 ? 9.897 -11.554 -1.800 1.00 87.38 88 ARG A C 1
ATOM 679 O O . ARG A 1 88 ? 8.850 -11.680 -2.437 1.00 87.38 88 ARG A O 1
ATOM 686 N N . ASP A 1 89 ? 10.787 -10.597 -2.055 1.00 91.69 89 ASP A N 1
ATOM 687 C CA . ASP A 1 89 ? 10.648 -9.606 -3.125 1.00 91.69 89 ASP A CA 1
ATOM 688 C C . ASP A 1 89 ? 11.279 -10.079 -4.450 1.00 91.69 89 ASP A C 1
ATOM 690 O O . ASP A 1 89 ? 11.043 -9.457 -5.478 1.00 91.69 89 ASP A O 1
ATOM 694 N N . VAL A 1 90 ? 12.017 -11.199 -4.472 1.00 93.12 90 VAL A N 1
ATOM 695 C CA . VAL A 1 90 ? 12.741 -11.677 -5.669 1.00 93.12 90 VAL A CA 1
ATOM 696 C C . VAL A 1 90 ? 11.821 -11.902 -6.876 1.00 93.12 90 VAL A C 1
ATOM 698 O O . VAL A 1 90 ? 12.133 -11.452 -7.977 1.00 93.12 90 VAL A O 1
ATOM 701 N N . ASP A 1 91 ? 10.677 -12.562 -6.693 1.00 91.50 91 ASP A N 1
ATOM 702 C CA . ASP A 1 91 ? 9.742 -12.807 -7.802 1.00 91.50 91 ASP A CA 1
ATOM 703 C C . ASP A 1 91 ? 9.042 -11.526 -8.270 1.00 91.50 91 ASP A C 1
ATOM 705 O O . ASP A 1 91 ? 8.789 -11.350 -9.465 1.00 91.50 91 ASP A O 1
ATOM 709 N N . ASP A 1 92 ? 8.793 -10.594 -7.346 1.00 91.00 92 ASP A N 1
ATOM 710 C CA . ASP A 1 92 ? 8.255 -9.281 -7.692 1.00 91.00 92 ASP A CA 1
ATOM 711 C C . ASP A 1 92 ? 9.278 -8.494 -8.525 1.00 91.00 92 ASP A C 1
ATOM 713 O O . ASP A 1 92 ? 8.908 -7.906 -9.535 1.00 91.00 92 ASP A O 1
ATOM 717 N N . LEU A 1 93 ? 10.566 -8.531 -8.158 1.00 94.25 93 LEU A N 1
ATOM 718 C CA . LEU A 1 93 ? 11.646 -7.881 -8.908 1.00 94.25 93 LEU A CA 1
ATOM 719 C C . LEU A 1 93 ? 11.775 -8.440 -10.328 1.00 94.25 93 LEU A C 1
ATOM 721 O O . LEU A 1 93 ? 11.897 -7.664 -11.271 1.00 94.25 93 LEU A O 1
ATOM 725 N N . ARG A 1 94 ? 11.693 -9.766 -10.503 1.00 93.50 94 ARG A N 1
ATOM 726 C CA . ARG A 1 94 ? 11.686 -10.393 -11.839 1.00 93.50 94 ARG A CA 1
ATOM 727 C C . ARG A 1 94 ? 10.493 -9.940 -12.675 1.00 93.50 94 ARG A C 1
ATOM 729 O O . ARG A 1 94 ? 10.656 -9.633 -13.849 1.00 93.50 94 ARG A O 1
ATOM 736 N N . THR A 1 95 ? 9.311 -9.891 -12.061 1.00 92.25 95 THR A N 1
ATOM 737 C CA . THR A 1 95 ? 8.080 -9.457 -12.733 1.00 92.25 95 THR A CA 1
ATOM 738 C C . THR A 1 95 ? 8.195 -8.004 -13.183 1.00 92.25 95 THR A C 1
ATOM 740 O O . THR A 1 95 ? 7.922 -7.696 -14.334 1.00 92.25 95 THR A O 1
ATOM 743 N N . LEU A 1 96 ? 8.640 -7.117 -12.292 1.00 92.94 96 LEU A N 1
ATOM 744 C CA . LEU A 1 96 ? 8.771 -5.688 -12.573 1.00 92.94 96 LEU A CA 1
ATOM 745 C C . LEU A 1 96 ? 9.854 -5.404 -13.621 1.00 92.94 96 LEU A C 1
ATOM 747 O O . LEU A 1 96 ? 9.639 -4.563 -14.483 1.00 92.94 96 LEU A O 1
ATOM 751 N N . ALA A 1 97 ? 10.970 -6.140 -13.601 1.00 92.75 97 ALA A N 1
ATOM 752 C CA . ALA A 1 97 ? 12.022 -6.014 -14.611 1.00 92.75 97 ALA A CA 1
ATOM 753 C C . ALA A 1 97 ? 11.562 -6.406 -16.025 1.00 92.75 97 ALA A C 1
ATOM 755 O O . ALA A 1 97 ? 12.128 -5.920 -16.994 1.00 92.75 97 ALA A O 1
ATOM 756 N N . ALA A 1 98 ? 10.555 -7.275 -16.154 1.00 92.00 98 ALA A N 1
ATOM 757 C CA . ALA A 1 98 ? 9.995 -7.665 -17.449 1.00 92.00 98 ALA A CA 1
ATOM 758 C C . ALA A 1 98 ? 8.954 -6.667 -17.996 1.00 92.00 98 ALA A C 1
ATOM 760 O O . ALA A 1 98 ? 8.500 -6.827 -19.128 1.00 92.00 98 ALA A O 1
ATOM 761 N N . LEU A 1 99 ? 8.538 -5.687 -17.186 1.00 86.62 99 LEU A N 1
ATOM 762 C CA . LEU A 1 99 ? 7.581 -4.640 -17.561 1.00 86.62 99 LEU A CA 1
ATOM 763 C C . LEU A 1 99 ? 8.258 -3.333 -18.000 1.00 86.62 99 LEU A C 1
ATOM 765 O O . LEU A 1 99 ? 7.556 -2.456 -18.505 1.00 86.62 99 LEU A O 1
ATOM 769 N N . ALA A 1 100 ? 9.566 -3.211 -17.762 1.00 67.38 100 ALA A N 1
ATOM 770 C CA . ALA A 1 100 ? 10.396 -2.056 -18.098 1.00 67.38 100 ALA A CA 1
ATOM 771 C C . ALA A 1 100 ? 11.023 -2.176 -19.497 1.00 67.38 100 ALA A C 1
ATOM 773 O O . ALA A 1 100 ? 11.246 -3.322 -19.955 1.00 67.38 100 ALA A O 1
#

pLDDT: mean 90.29, std 5.21, range [67.38, 98.0]

Secondary structure (DSSP, 8-state):
-HHHH--S---SSEE---TTHHHHHHHHHHHHHHHT--TTSEE-TTGGG--SS--TT-EEEEEETTEEEEEPPHHHHHHHHHHHT-GGGHHHHHHHHTT-

Radius of gyration: 14.52 Å; chains: 1; bounding box: 32×27×33 Å

Foldseek 3Di:
DCLPQVDPDDDQADADDDVVPPVVLVVLQVVCVVVVHDSRSYYHPLVVLQDPDDQPQKDWRDDDVVDTDIDGALVRVLSSLVVVVDPVCVVVNVSSVVVD

Sequence (100 aa):
MALAYDAKRVTRDVDAMFVPHGVVLDEARAVADELGLSPWWLNEQASVYVSGKDDPGRRRVFDHPGLRVMAASPEHIFAMKALAARARDVDDLRTLAALA